Protein AF-A0A6P0TSZ6-F1 (afdb_monomer_lite)

Foldseek 3Di:
DDDDDDDDDDDDDDDDDDDPFPKDWDQDPPQAARIWMDRPPDIDGHQGNHPVVVVD

Radius of gyration: 19.62 Å; chains: 1; bounding box: 42×22×52 Å

Sequence (56 aa):
MTKNAGKAVFPKEFKPENSLSQSIIALDPGVRSFLTGFDGEKFIDIGNGDITRIFR

Structure (mmCIF, N/CA/C/O backbone):
data_AF-A0A6P0TSZ6-F1
#
_entry.id   AF-A0A6P0TSZ6-F1
#
loop_
_atom_site.group_PDB
_atom_site.id
_atom_site.type_symbol
_atom_site.label_atom_id
_atom_site.label_alt_id
_atom_site.label_comp_id
_atom_site.label_asym_id
_atom_site.label_entity_id
_atom_site.label_seq_id
_atom_site.pdbx_PDB_ins_code
_atom_site.Cartn_x
_atom_site.Cartn_y
_atom_site.Cartn_z
_atom_site.occupancy
_atom_site.B_iso_or_equiv
_atom_site.auth_seq_id
_atom_site.auth_comp_id
_atom_site.auth_asym_id
_atom_site.auth_atom_id
_atom_site.pdbx_PDB_model_num
ATOM 1 N N . MET A 1 1 ? 26.467 6.036 -42.836 1.00 43.47 1 MET A N 1
ATOM 2 C CA . MET A 1 1 ? 26.194 4.925 -41.898 1.00 43.47 1 MET A CA 1
ATOM 3 C C . MET A 1 1 ? 26.117 5.486 -40.487 1.00 43.47 1 MET A C 1
ATOM 5 O O . MET A 1 1 ? 27.147 5.728 -39.875 1.00 43.47 1 MET A O 1
ATOM 9 N N . THR A 1 2 ? 24.919 5.781 -39.993 1.00 52.62 2 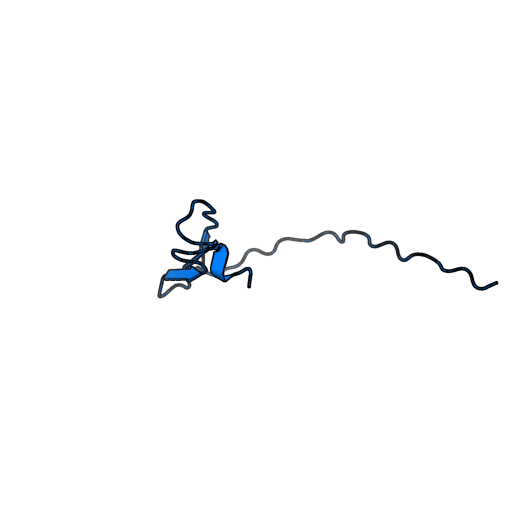THR A N 1
ATOM 10 C CA . THR A 1 2 ? 24.694 6.252 -38.620 1.00 52.62 2 THR A CA 1
ATOM 11 C C . THR A 1 2 ? 24.528 5.037 -37.708 1.00 52.62 2 THR A C 1
ATOM 13 O O . THR A 1 2 ? 23.583 4.267 -37.852 1.00 52.62 2 THR A O 1
ATOM 16 N N . LYS A 1 3 ? 25.487 4.810 -36.801 1.00 61.44 3 LYS A N 1
ATOM 17 C CA . LYS A 1 3 ? 25.390 3.757 -35.780 1.00 61.44 3 LYS A CA 1
ATOM 18 C C . LYS A 1 3 ? 24.312 4.150 -34.768 1.00 61.44 3 LYS A C 1
ATOM 20 O O . LYS A 1 3 ? 24.489 5.120 -34.039 1.00 61.44 3 LYS A O 1
ATOM 25 N N . ASN A 1 4 ? 23.234 3.372 -34.695 1.00 65.75 4 ASN A N 1
ATOM 26 C CA . ASN A 1 4 ? 22.324 3.398 -33.553 1.00 65.75 4 ASN A CA 1
ATOM 27 C C . ASN A 1 4 ? 23.032 2.745 -32.361 1.00 65.75 4 ASN A C 1
ATOM 29 O O . ASN A 1 4 ? 23.232 1.532 -32.338 1.00 65.75 4 ASN A O 1
ATOM 33 N N . ALA A 1 5 ? 23.440 3.553 -31.384 1.00 73.06 5 ALA A N 1
ATOM 34 C CA . ALA A 1 5 ? 23.890 3.055 -30.093 1.00 73.06 5 ALA A CA 1
ATOM 35 C C . ALA A 1 5 ? 22.655 2.802 -29.213 1.00 73.06 5 ALA A C 1
ATOM 37 O O . ALA A 1 5 ? 21.899 3.729 -28.922 1.00 73.06 5 ALA A O 1
ATOM 38 N N . GLY A 1 6 ? 22.421 1.547 -28.821 1.00 72.81 6 GLY A N 1
ATOM 39 C CA . GLY A 1 6 ? 21.350 1.203 -27.885 1.00 72.81 6 GLY A CA 1
ATOM 40 C C . GLY A 1 6 ? 21.590 1.848 -26.517 1.00 72.81 6 GLY A C 1
ATOM 41 O O . GLY A 1 6 ? 22.722 1.881 -26.034 1.00 72.81 6 GLY A O 1
ATOM 42 N N . LYS A 1 7 ? 20.536 2.374 -25.884 1.00 78.69 7 LYS A N 1
ATOM 43 C CA . LYS A 1 7 ? 20.616 2.880 -24.507 1.00 78.69 7 LYS A CA 1
ATOM 44 C C . LYS A 1 7 ? 20.566 1.708 -23.529 1.00 78.69 7 LYS A C 1
ATOM 46 O O . LYS A 1 7 ? 19.572 0.992 -23.485 1.00 78.69 7 LYS A O 1
ATOM 51 N N . ALA A 1 8 ? 21.618 1.544 -22.733 1.00 82.25 8 ALA A N 1
ATOM 52 C CA . ALA A 1 8 ? 21.596 0.673 -21.564 1.00 82.25 8 ALA A CA 1
ATOM 53 C C . ALA A 1 8 ? 20.993 1.431 -20.373 1.00 82.25 8 ALA A C 1
ATOM 55 O O . ALA A 1 8 ? 21.356 2.581 -20.118 1.00 82.25 8 ALA A O 1
ATOM 56 N N . VAL A 1 9 ? 20.068 0.793 -19.656 1.00 85.25 9 VAL A N 1
ATOM 57 C CA . VAL A 1 9 ? 19.490 1.312 -18.411 1.00 85.25 9 VAL A CA 1
ATOM 58 C C . VAL A 1 9 ? 20.071 0.495 -17.268 1.00 85.25 9 VAL A C 1
ATOM 60 O O . VAL A 1 9 ? 19.879 -0.717 -17.216 1.00 85.25 9 VAL A O 1
ATOM 63 N N . PHE A 1 10 ? 20.792 1.159 -16.368 1.00 87.56 10 PHE A N 1
ATOM 64 C CA . PHE A 1 10 ? 21.358 0.530 -15.180 1.00 87.56 10 PHE A CA 1
ATOM 65 C C . PHE A 1 10 ? 20.507 0.879 -13.956 1.00 87.56 10 PHE A C 1
ATOM 67 O O . PHE A 1 10 ? 20.136 2.048 -13.799 1.00 87.56 10 PHE A O 1
ATOM 74 N N . PRO A 1 11 ? 20.193 -0.095 -13.085 1.00 85.94 11 PRO A N 1
ATOM 75 C CA . PRO A 1 11 ? 19.501 0.187 -11.839 1.00 85.94 11 PRO A CA 1
ATOM 76 C C . PRO A 1 11 ? 20.388 1.063 -10.950 1.00 85.94 11 PRO A C 1
ATOM 78 O O . PRO A 1 11 ? 21.575 0.796 -10.765 1.00 85.94 11 PRO A O 1
ATOM 81 N N . LYS A 1 12 ? 19.801 2.131 -10.414 1.00 89.12 12 LYS A N 1
ATOM 82 C CA . LYS A 1 12 ? 20.446 2.991 -9.425 1.00 89.12 12 LYS A CA 1
ATOM 83 C C . LYS A 1 12 ? 20.164 2.424 -8.039 1.00 89.12 12 LYS A C 1
ATOM 85 O O . LYS A 1 12 ? 19.041 2.006 -7.767 1.00 89.12 12 LYS A O 1
ATOM 90 N N . GLU A 1 13 ? 21.167 2.436 -7.173 1.00 88.19 13 GLU A N 1
ATOM 91 C CA . GLU A 1 13 ? 20.991 2.060 -5.773 1.00 88.19 13 GLU A CA 1
ATOM 92 C C . GLU A 1 13 ? 19.926 2.955 -5.116 1.00 88.19 13 GLU A C 1
ATOM 94 O O . GLU A 1 13 ? 19.986 4.186 -5.205 1.00 88.19 13 GLU A O 1
ATOM 99 N N . PHE A 1 14 ? 18.933 2.324 -4.489 1.00 86.94 14 PHE A N 1
ATOM 100 C CA . PHE A 1 14 ? 17.860 2.997 -3.767 1.00 86.94 14 PHE A CA 1
ATOM 101 C C . PHE A 1 14 ? 18.143 2.910 -2.270 1.00 86.94 14 PHE A C 1
ATOM 103 O O . PHE A 1 14 ? 18.258 1.816 -1.720 1.00 86.94 14 PHE A O 1
ATOM 110 N N . LYS A 1 15 ? 18.250 4.067 -1.611 1.00 87.81 15 LYS A N 1
ATOM 111 C CA . LYS A 1 15 ? 18.345 4.140 -0.153 1.00 87.81 15 LYS A CA 1
ATOM 112 C C . LYS A 1 15 ? 16.930 4.290 0.405 1.00 87.81 15 LYS A C 1
ATOM 114 O O . LYS A 1 15 ? 16.302 5.304 0.109 1.00 87.81 15 LYS A O 1
ATOM 119 N N . PRO A 1 16 ? 16.413 3.308 1.158 1.00 82.31 16 PRO A N 1
ATOM 120 C CA . PRO A 1 16 ? 15.086 3.418 1.737 1.00 82.31 16 PRO A CA 1
ATOM 121 C C . PRO A 1 16 ? 15.072 4.516 2.800 1.00 82.31 16 PRO A C 1
ATOM 123 O O . PRO A 1 16 ? 15.955 4.582 3.656 1.00 82.31 16 PRO A O 1
ATOM 126 N N . GLU A 1 17 ? 14.054 5.366 2.746 1.00 85.44 17 GLU A N 1
ATOM 127 C CA . GLU A 1 17 ? 13.748 6.326 3.800 1.00 85.44 17 GLU A CA 1
ATOM 128 C C . GLU A 1 17 ? 12.599 5.778 4.640 1.00 85.44 17 GLU A C 1
ATOM 130 O O . GLU A 1 17 ? 11.606 5.272 4.111 1.00 85.44 17 GLU A O 1
ATOM 135 N N . ASN A 1 18 ? 12.734 5.873 5.961 1.00 81.50 18 ASN A N 1
ATOM 136 C CA . ASN A 1 18 ? 11.643 5.525 6.858 1.00 81.50 18 ASN A CA 1
ATOM 137 C C . ASN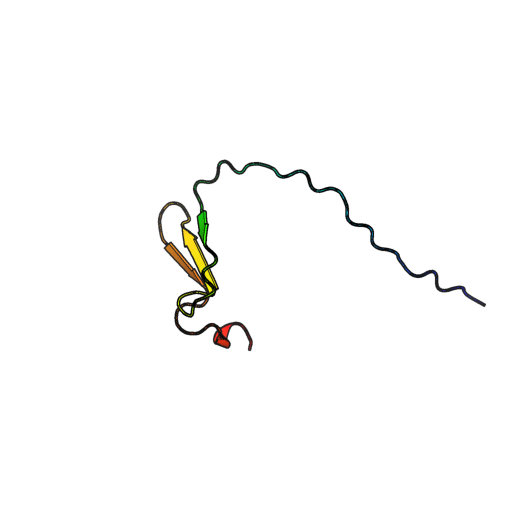 A 1 18 ? 10.622 6.661 6.854 1.00 81.50 18 ASN A C 1
ATOM 139 O O . ASN A 1 18 ? 10.963 7.818 7.096 1.00 81.50 18 ASN A O 1
ATOM 143 N N . SER A 1 19 ? 9.363 6.318 6.613 1.00 78.06 19 SER A N 1
ATOM 144 C CA . SER A 1 19 ? 8.260 7.256 6.767 1.00 78.06 19 SER A CA 1
ATOM 145 C C . SER A 1 19 ? 7.860 7.345 8.239 1.00 78.06 19 SER A C 1
ATOM 147 O O . SER A 1 19 ? 7.729 6.322 8.907 1.00 78.06 19 SER A O 1
ATOM 149 N N . LEU A 1 20 ? 7.624 8.562 8.736 1.00 80.06 20 LEU A N 1
ATOM 150 C CA . LEU A 1 20 ? 6.938 8.791 10.018 1.00 80.06 20 LEU A CA 1
ATOM 151 C C . LEU A 1 20 ? 5.408 8.718 9.874 1.00 80.06 20 LEU A C 1
ATOM 153 O O . LEU A 1 20 ? 4.682 8.969 10.834 1.00 80.06 20 LEU A O 1
ATOM 157 N N . SER A 1 21 ? 4.905 8.430 8.671 1.00 76.75 21 SER A N 1
ATOM 158 C CA . SER A 1 21 ? 3.474 8.318 8.424 1.00 76.75 21 SER A CA 1
ATOM 159 C C . SER A 1 21 ? 2.891 7.126 9.177 1.00 76.75 21 SER A C 1
ATOM 161 O O . SER A 1 21 ? 3.445 6.030 9.156 1.00 76.75 21 SER A O 1
ATOM 163 N N . GLN A 1 22 ? 1.741 7.343 9.810 1.00 74.00 22 GLN A N 1
ATOM 164 C CA . GLN A 1 22 ? 0.959 6.281 10.442 1.00 74.00 22 GLN A CA 1
ATOM 165 C C . GLN A 1 22 ? 0.077 5.528 9.438 1.00 74.00 22 GLN A C 1
ATOM 167 O O . GLN A 1 22 ? -0.703 4.667 9.844 1.00 74.00 22 GLN A O 1
ATOM 172 N N . SER A 1 23 ? 0.173 5.851 8.143 1.00 69.81 23 SER A N 1
ATOM 173 C CA . SER A 1 23 ? -0.588 5.150 7.124 1.00 69.81 23 SER A CA 1
ATOM 174 C C . SER A 1 23 ? 0.031 3.790 6.819 1.00 69.81 23 SER A C 1
ATOM 176 O O . SER A 1 23 ? 1.244 3.639 6.667 1.00 69.81 23 SER A O 1
ATOM 178 N N . ILE A 1 24 ? -0.821 2.772 6.758 1.00 69.12 24 ILE A N 1
ATOM 179 C CA . ILE A 1 24 ? -0.419 1.387 6.508 1.00 69.12 24 ILE A CA 1
ATOM 180 C C . ILE A 1 24 ? -1.136 0.923 5.252 1.00 69.12 24 ILE A C 1
ATOM 182 O O . ILE A 1 24 ? -2.321 1.198 5.083 1.00 69.12 24 ILE A O 1
ATOM 186 N N . ILE A 1 25 ? -0.418 0.213 4.383 1.00 66.19 25 ILE A N 1
ATOM 187 C CA . ILE A 1 25 ? -0.955 -0.402 3.172 1.00 66.19 25 ILE A CA 1
ATOM 188 C C . ILE A 1 25 ? -0.760 -1.915 3.285 1.00 66.19 25 ILE A C 1
ATOM 190 O O . ILE A 1 25 ? 0.369 -2.390 3.407 1.00 66.19 25 ILE A O 1
ATOM 194 N N . ALA A 1 26 ? -1.855 -2.667 3.236 1.00 65.50 26 ALA A N 1
ATOM 195 C CA . ALA A 1 26 ? -1.869 -4.119 3.167 1.00 65.50 26 ALA A CA 1
ATOM 196 C C . ALA A 1 26 ? -2.274 -4.567 1.753 1.00 65.50 26 ALA A C 1
ATOM 198 O O . ALA A 1 26 ? -3.307 -4.160 1.214 1.00 65.50 26 ALA A O 1
ATOM 199 N N . LEU A 1 27 ? -1.437 -5.416 1.155 1.00 57.06 27 LEU A N 1
ATOM 200 C CA . LEU A 1 27 ? -1.703 -6.083 -0.117 1.00 57.06 27 LEU A CA 1
ATOM 201 C C . LEU A 1 27 ? -2.280 -7.472 0.185 1.00 57.06 27 LEU A C 1
ATOM 203 O O . LEU A 1 27 ? -1.525 -8.378 0.530 1.00 57.06 27 LEU A O 1
ATOM 207 N N . ASP A 1 28 ? -3.600 -7.636 0.069 1.00 63.53 28 ASP A N 1
ATOM 208 C CA . ASP A 1 28 ? -4.271 -8.940 0.174 1.00 63.53 28 ASP A CA 1
ATOM 209 C C . ASP A 1 28 ? -4.861 -9.339 -1.191 1.00 63.53 28 ASP A C 1
ATOM 211 O O . ASP A 1 28 ? -6.015 -9.030 -1.488 1.00 63.53 28 ASP A O 1
ATOM 215 N N . PRO A 1 29 ? -4.097 -10.031 -2.059 1.00 54.72 29 PRO A N 1
ATOM 216 C CA . PRO A 1 29 ? -4.574 -10.436 -3.382 1.00 54.72 29 PRO A CA 1
ATOM 217 C C . PRO A 1 29 ? -5.699 -11.495 -3.336 1.00 54.72 29 PRO A C 1
ATOM 219 O O . PRO A 1 29 ? -6.180 -11.931 -4.384 1.00 54.72 29 PRO A O 1
ATOM 222 N N . GLY A 1 30 ? -6.141 -11.924 -2.148 1.00 54.66 30 GLY A N 1
ATOM 223 C CA . GLY A 1 30 ? -7.203 -12.900 -1.942 1.00 54.66 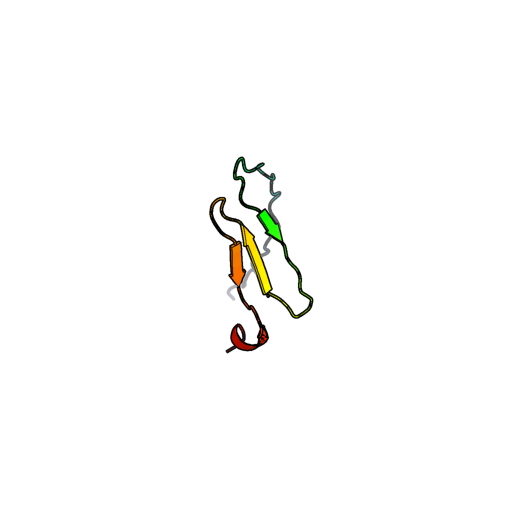30 GLY A CA 1
ATO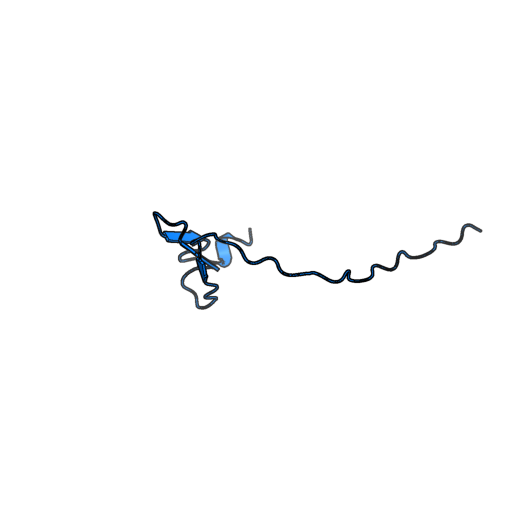M 224 C C . GLY A 1 30 ? -8.610 -12.318 -2.086 1.00 54.66 30 GLY A C 1
ATOM 225 O O . GLY A 1 30 ? -9.347 -12.245 -1.110 1.00 54.66 30 GLY A O 1
ATOM 226 N N . VAL A 1 31 ? -9.019 -11.967 -3.310 1.00 55.81 31 VAL A N 1
ATOM 227 C CA . VAL A 1 31 ? -10.428 -11.770 -3.746 1.00 55.81 31 VAL A CA 1
ATOM 228 C C . VAL A 1 31 ? -11.237 -10.667 -3.016 1.00 55.81 31 VAL A C 1
ATOM 230 O O . VAL A 1 31 ? -12.347 -10.359 -3.441 1.00 55.81 31 VAL A O 1
ATOM 233 N N . ARG A 1 32 ? -10.719 -10.035 -1.952 1.00 60.69 32 ARG A N 1
ATOM 234 C CA . ARG A 1 32 ? -11.473 -9.102 -1.091 1.00 60.69 32 ARG A CA 1
ATOM 235 C C . ARG A 1 32 ? -11.217 -7.618 -1.385 1.00 60.69 32 ARG A C 1
ATOM 237 O O . ARG A 1 32 ? -12.198 -6.884 -1.438 1.00 60.69 32 ARG A O 1
ATOM 244 N N . SER A 1 33 ? -9.976 -7.212 -1.677 1.00 62.19 33 SER A N 1
ATOM 245 C CA . SER A 1 33 ? -9.594 -5.846 -2.094 1.00 62.19 33 SER A CA 1
ATOM 246 C C . SER A 1 33 ? -8.233 -5.877 -2.806 1.00 62.19 33 SER A C 1
ATOM 248 O O . SER A 1 33 ? -7.327 -6.552 -2.337 1.00 62.19 33 SER A O 1
ATOM 250 N N . PHE A 1 34 ? -8.033 -5.132 -3.898 1.00 65.25 34 PHE A N 1
ATOM 251 C CA . PHE A 1 34 ? -6.716 -5.013 -4.553 1.00 65.25 34 PHE A CA 1
ATOM 252 C C . PHE A 1 34 ? -5.688 -4.291 -3.666 1.00 65.25 34 PHE A C 1
ATOM 254 O O . PHE A 1 34 ? -4.525 -4.686 -3.601 1.00 65.25 34 PHE A O 1
ATOM 261 N N . LEU A 1 35 ? -6.126 -3.240 -2.972 1.00 72.00 35 LEU A N 1
ATOM 262 C CA . LEU A 1 35 ? -5.315 -2.486 -2.023 1.00 72.00 35 LEU A CA 1
ATOM 263 C C . LEU A 1 35 ? -6.188 -2.090 -0.841 1.00 72.00 35 LEU A C 1
ATOM 265 O O . LEU A 1 35 ? -7.223 -1.463 -1.048 1.00 72.00 35 LEU A O 1
ATOM 269 N N . THR A 1 36 ? -5.761 -2.417 0.374 1.00 76.75 36 THR A N 1
ATOM 270 C CA . THR A 1 36 ? -6.394 -1.901 1.591 1.00 76.75 36 THR A CA 1
ATOM 271 C C . THR A 1 36 ? -5.396 -1.010 2.306 1.00 76.75 36 THR A C 1
ATOM 273 O O . THR A 1 36 ? -4.266 -1.421 2.564 1.00 76.75 36 THR A O 1
ATOM 276 N N . GLY A 1 37 ? -5.793 0.219 2.607 1.00 79.75 37 GLY A N 1
ATOM 277 C CA . GLY A 1 37 ? -4.985 1.182 3.337 1.00 79.75 37 GLY A CA 1
ATOM 278 C C . GLY A 1 37 ? -5.725 1.762 4.535 1.00 79.75 37 GLY A C 1
ATOM 279 O O . GLY A 1 37 ? -6.950 1.734 4.596 1.00 79.75 37 GLY A O 1
ATOM 280 N N . PHE A 1 38 ? -4.982 2.323 5.479 1.00 82.56 38 PHE A N 1
ATOM 281 C CA . PHE A 1 38 ? -5.513 3.174 6.542 1.00 82.56 38 PHE A CA 1
ATOM 282 C C . PHE A 1 38 ? -4.752 4.495 6.511 1.00 82.56 38 PHE A C 1
ATOM 284 O O . PHE A 1 38 ? -3.525 4.473 6.479 1.00 82.56 38 PHE A O 1
ATOM 291 N N . ASP A 1 39 ? -5.453 5.629 6.479 1.00 82.44 39 ASP A N 1
ATOM 292 C CA . ASP A 1 39 ? -4.832 6.961 6.379 1.00 82.44 39 ASP A CA 1
ATOM 293 C C . ASP A 1 39 ? -4.642 7.663 7.735 1.00 82.44 39 ASP A C 1
ATOM 295 O O . ASP A 1 39 ? -4.020 8.722 7.791 1.00 82.44 39 ASP A O 1
ATOM 299 N N . GLY A 1 40 ? -5.125 7.058 8.824 1.00 80.56 40 GLY A N 1
ATOM 300 C CA . GLY A 1 40 ? -5.148 7.651 10.164 1.00 80.56 40 GLY A CA 1
ATOM 301 C C . GLY A 1 40 ? -6.559 7.975 10.660 1.00 80.56 40 GLY A C 1
ATOM 302 O O . GLY A 1 40 ? -6.775 8.014 11.869 1.00 80.56 40 GLY A O 1
ATOM 303 N N . GLU A 1 41 ? -7.526 8.137 9.755 1.00 85.75 41 GLU A N 1
ATOM 304 C CA . GLU A 1 41 ? -8.920 8.455 10.086 1.00 85.75 41 GLU A CA 1
ATOM 305 C C . GLU A 1 41 ? -9.888 7.369 9.607 1.00 85.75 41 GLU A C 1
ATOM 307 O O . GLU A 1 41 ? -10.862 7.054 10.293 1.00 85.75 41 GLU A O 1
ATOM 312 N N . LYS A 1 42 ? -9.626 6.768 8.441 1.00 83.44 42 LYS A N 1
ATOM 313 C CA . LYS A 1 42 ? -10.504 5.765 7.830 1.00 83.44 42 LYS A CA 1
ATOM 314 C C . LYS A 1 42 ? -9.741 4.707 7.041 1.00 83.44 42 LYS A C 1
ATOM 316 O O . LYS A 1 42 ? -8.602 4.891 6.612 1.00 83.44 42 LYS A O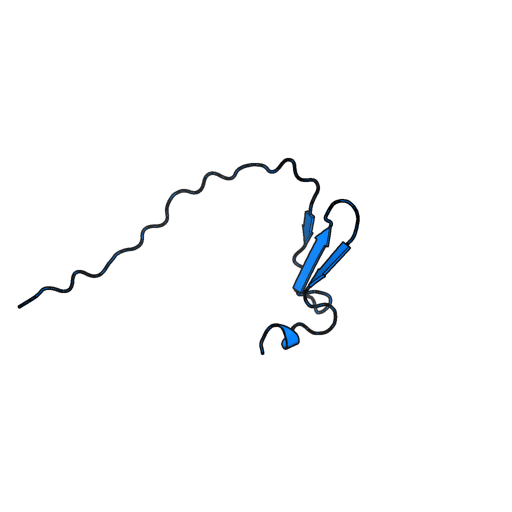 1
ATOM 321 N N . PHE A 1 43 ? -10.425 3.591 6.811 1.00 83.69 43 PHE A N 1
ATOM 322 C CA . PHE A 1 43 ? -9.973 2.566 5.878 1.00 83.69 43 PHE A CA 1
ATOM 323 C C . PHE A 1 43 ? -10.285 2.978 4.435 1.00 83.69 43 PHE A C 1
ATOM 325 O O . PHE A 1 43 ? -11.348 3.534 4.144 1.00 83.69 43 PHE A O 1
ATOM 332 N N . ILE A 1 44 ? -9.341 2.709 3.537 1.00 82.62 44 ILE A N 1
ATOM 333 C CA . ILE A 1 44 ? -9.426 2.956 2.100 1.00 82.62 44 ILE A CA 1
ATOM 334 C C . ILE A 1 44 ? -9.269 1.612 1.394 1.00 82.62 44 ILE A C 1
ATOM 336 O O . ILE A 1 44 ? -8.181 1.041 1.398 1.00 82.62 44 ILE A O 1
ATOM 340 N N . ASP A 1 45 ? -10.332 1.150 0.740 1.00 78.75 45 ASP A N 1
ATOM 341 C CA . ASP A 1 45 ? -10.314 -0.071 -0.067 1.00 78.75 45 ASP A CA 1
ATOM 342 C C . ASP A 1 45 ? -10.371 0.268 -1.559 1.00 78.75 45 ASP A C 1
ATOM 344 O O . ASP A 1 45 ? -11.317 0.896 -2.039 1.00 78.75 45 ASP A O 1
ATOM 348 N N . ILE A 1 46 ? -9.381 -0.195 -2.319 1.00 76.00 46 ILE A N 1
ATOM 349 C CA . ILE A 1 46 ? -9.364 -0.138 -3.783 1.00 76.00 46 ILE A CA 1
ATOM 350 C C . ILE A 1 46 ? -9.599 -1.549 -4.313 1.00 76.00 46 ILE A C 1
ATOM 352 O O . ILE A 1 46 ? -8.927 -2.492 -3.905 1.00 76.00 46 ILE A O 1
ATOM 356 N N . GLY A 1 47 ? -10.537 -1.701 -5.251 1.00 66.88 47 GLY A N 1
ATOM 357 C CA . GLY A 1 47 ? -10.850 -2.999 -5.857 1.00 66.88 47 GLY A CA 1
ATOM 358 C C . GLY A 1 47 ? -11.667 -3.930 -4.957 1.00 66.88 47 GLY A C 1
ATOM 359 O O . GLY A 1 47 ? -11.556 -5.144 -5.101 1.00 66.88 47 GLY A O 1
ATOM 360 N N . ASN A 1 48 ? -12.462 -3.378 -4.032 1.00 66.81 48 ASN A N 1
ATOM 361 C CA . ASN A 1 48 ? -13.386 -4.153 -3.204 1.00 66.81 48 ASN A CA 1
ATOM 362 C C . ASN A 1 48 ? -14.435 -4.856 -4.088 1.00 66.81 48 ASN A C 1
ATOM 364 O O . ASN A 1 48 ? -15.095 -4.216 -4.911 1.00 66.81 48 ASN A O 1
ATOM 368 N N . GLY A 1 49 ? -14.551 -6.176 -3.934 1.00 63.75 49 GLY A N 1
ATOM 369 C CA . GLY A 1 49 ? -15.590 -7.004 -4.552 1.00 63.75 49 GLY A CA 1
ATOM 370 C C . GLY A 1 49 ? -15.427 -7.312 -6.044 1.00 63.75 49 GLY A C 1
ATOM 371 O O . GLY A 1 49 ? -16.090 -8.227 -6.525 1.00 63.75 49 GLY A O 1
ATOM 372 N N . ASP A 1 50 ? -14.559 -6.607 -6.777 1.00 63.19 50 ASP A N 1
ATOM 373 C CA . ASP A 1 50 ? -14.304 -6.914 -8.186 1.00 63.19 50 ASP A CA 1
ATOM 374 C C . ASP A 1 50 ? -12.979 -6.326 -8.703 1.00 63.19 50 ASP A C 1
ATOM 376 O O . ASP A 1 50 ? -12.913 -5.207 -9.222 1.00 63.19 50 ASP A O 1
ATOM 380 N N . ILE A 1 51 ? -11.900 -7.107 -8.601 1.00 63.28 51 ILE A N 1
ATOM 381 C CA . ILE A 1 51 ? -10.593 -6.744 -9.169 1.00 63.28 51 ILE A CA 1
ATOM 382 C C . ILE A 1 51 ? -10.651 -6.564 -10.698 1.00 63.28 51 ILE A C 1
ATOM 384 O O . ILE A 1 51 ? -9.817 -5.856 -11.264 1.00 63.28 51 ILE A O 1
ATOM 388 N N . THR A 1 52 ? -11.651 -7.140 -11.382 1.00 59.34 52 THR A N 1
ATOM 389 C CA . THR A 1 52 ? -11.764 -7.050 -12.846 1.00 59.34 52 THR A CA 1
ATOM 390 C C . THR A 1 52 ? -12.153 -5.651 -13.331 1.00 59.34 52 THR A C 1
ATOM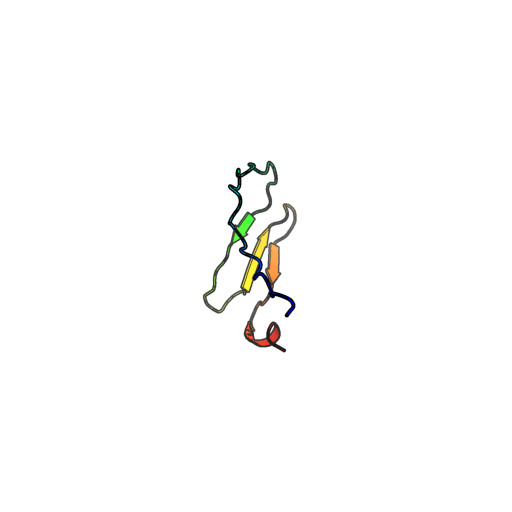 392 O O . THR A 1 52 ? -11.875 -5.305 -14.478 1.00 59.34 52 THR A O 1
ATOM 395 N N . ARG A 1 53 ? -12.682 -4.784 -12.454 1.00 58.00 53 ARG A N 1
ATOM 396 C CA . ARG A 1 53 ? -12.982 -3.374 -12.768 1.00 58.00 53 ARG A CA 1
ATOM 397 C C . ARG A 1 53 ? -11.743 -2.508 -13.005 1.00 58.00 53 ARG A C 1
ATOM 399 O O . ARG A 1 53 ? -11.853 -1.481 -13.666 1.00 58.00 53 ARG A O 1
ATOM 406 N N . ILE A 1 54 ? -10.586 -2.904 -12.470 1.00 58.25 54 ILE A N 1
ATOM 407 C CA . ILE A 1 54 ? -9.315 -2.177 -12.638 1.00 58.25 54 ILE A CA 1
ATOM 408 C C . ILE A 1 54 ? -8.740 -2.396 -14.051 1.00 58.25 54 ILE A C 1
ATOM 410 O O . ILE A 1 54 ? -7.947 -1.590 -14.523 1.00 58.25 54 ILE A O 1
ATOM 414 N N . PHE A 1 55 ? -9.161 -3.459 -14.746 1.00 53.31 55 PHE A N 1
ATOM 415 C CA . PHE A 1 55 ? -8.577 -3.902 -16.016 1.00 53.31 55 PHE A CA 1
ATOM 416 C C . PHE A 1 55 ? -9.380 -3.490 -17.272 1.00 53.31 55 PHE A C 1
ATOM 418 O O . PHE A 1 55 ? -9.255 -4.149 -18.303 1.00 53.31 55 PHE A O 1
ATOM 425 N N . ARG A 1 56 ? -10.225 -2.447 -17.217 1.00 50.66 56 ARG A N 1
ATOM 426 C CA . ARG A 1 56 ? -10.978 -1.972 -18.399 1.00 50.66 56 ARG A CA 1
ATOM 427 C C . ARG A 1 56 ? -10.283 -0.833 -19.136 1.00 50.66 56 ARG A C 1
ATOM 429 O O . ARG A 1 56 ? -9.812 0.102 -18.458 1.00 50.66 56 ARG A O 1
#

pLDDT: mean 71.63, std 11.78, range [43.47, 89.12]

Secondary structure (DSSP, 8-state):
----PPPP-PPPPP-PPPP----EEE--TTTT-SEEEE-SSSEEEES-S-GGGGG-